Protein AF-A0A961NEX1-F1 (afdb_monomer_lite)

pLDDT: mean 78.85, std 16.67, range [27.88, 95.69]

Sequence (152 aa):
MTAAGPGIGPDVSHGQNVRIEAGVTIGRGTVLSDTEASPIVLHSGARIGAGAVIAAGVEIGRGAQVRDGAVVLNSIPPNAIAEGNPAQVVGYTTALPRDVPVVAGGGPEADSNRTRVEIVPLEVGQAAIYRMPQVLEASRGNLTVGEIERDL

Secondary structure (DSSP, 8-state):
-----S-B-TT-B--TTEEE-TT-EE-TT-EE--BTTB-EEE-TT-EEPTT-EE-TT-EE-TT-EEPTT-EE-SPBPTTEEEETTTTEEEEETTS--TTS-------TTS-SEE-S-EEEE-SSTT-EEEE--EEEETTTEEEE--------

Structure (mmCIF, N/CA/C/O backbone):
data_AF-A0A961NEX1-F1
#
_entry.id   AF-A0A961NEX1-F1
#
loop_
_atom_site.group_PDB
_atom_site.id
_atom_site.type_symbol
_atom_site.label_atom_id
_atom_site.label_alt_id
_atom_site.label_comp_id
_atom_site.label_asym_id
_atom_site.label_entity_id
_atom_site.label_seq_id
_atom_site.pdbx_PDB_ins_code
_atom_site.Cartn_x
_atom_site.Cartn_y
_atom_site.Cartn_z
_atom_site.occupancy
_atom_site.B_iso_or_equiv
_atom_site.auth_seq_id
_atom_site.auth_comp_id
_atom_site.auth_asym_id
_atom_site.auth_atom_id
_atom_site.pdbx_PDB_model_num
ATOM 1 N N . MET A 1 1 ? -16.507 7.568 -21.564 1.00 35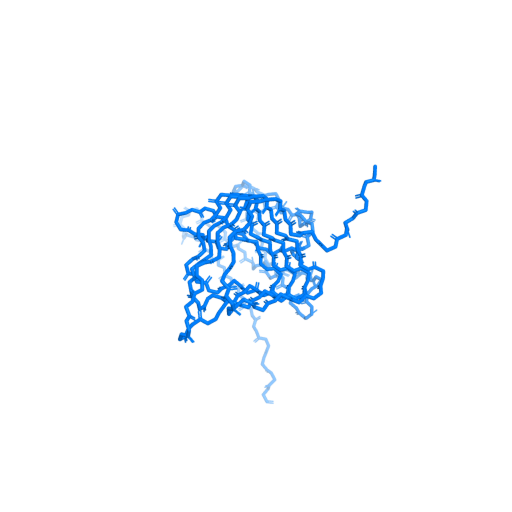.53 1 MET A N 1
ATOM 2 C CA . MET A 1 1 ? -16.356 6.251 -20.908 1.00 35.53 1 MET A CA 1
ATOM 3 C C . MET A 1 1 ? -15.363 5.451 -21.738 1.00 35.53 1 MET A C 1
ATOM 5 O O . MET A 1 1 ? -15.760 4.921 -22.763 1.00 35.53 1 MET A O 1
ATOM 9 N N . THR A 1 2 ? -14.074 5.459 -21.386 1.00 27.88 2 THR A N 1
ATOM 10 C CA . THR A 1 2 ? -13.031 4.767 -22.167 1.00 27.88 2 THR A CA 1
ATOM 11 C C . THR A 1 2 ? -12.565 3.543 -21.400 1.00 27.88 2 THR A C 1
ATOM 13 O O . THR A 1 2 ? -12.159 3.643 -20.245 1.00 27.88 2 THR A O 1
ATOM 16 N N . ALA A 1 3 ? -12.699 2.396 -22.056 1.00 30.00 3 ALA A N 1
ATOM 17 C CA . ALA A 1 3 ? -12.372 1.077 -21.555 1.00 30.00 3 ALA A CA 1
ATOM 18 C C . ALA A 1 3 ? -10.888 0.969 -21.169 1.00 30.00 3 ALA A C 1
ATOM 20 O O . ALA A 1 3 ? -10.004 1.338 -21.942 1.00 30.00 3 ALA A O 1
ATOM 21 N N . ALA A 1 4 ? -10.636 0.440 -19.973 1.00 34.50 4 ALA A N 1
ATOM 22 C CA . ALA A 1 4 ? -9.313 0.063 -19.501 1.00 34.50 4 ALA A CA 1
ATOM 23 C C . ALA A 1 4 ? -8.851 -1.200 -20.249 1.00 34.50 4 ALA A C 1
ATOM 25 O O . ALA A 1 4 ? -9.159 -2.321 -19.846 1.00 34.50 4 ALA A O 1
ATOM 26 N N . GLY A 1 5 ? -8.149 -1.018 -21.369 1.00 39.41 5 GLY A N 1
ATOM 27 C CA . GLY A 1 5 ? -7.253 -2.055 -21.887 1.00 39.41 5 GLY A CA 1
ATOM 28 C C . GLY A 1 5 ? -6.079 -2.277 -20.918 1.00 39.41 5 GLY A C 1
ATOM 29 O O . GLY A 1 5 ? -5.851 -1.422 -20.056 1.00 39.41 5 GLY A O 1
ATOM 30 N N . PRO A 1 6 ? -5.331 -3.393 -21.021 1.00 51.69 6 PRO A N 1
ATOM 31 C CA . PRO A 1 6 ? -4.099 -3.591 -20.256 1.00 51.69 6 PRO A CA 1
ATOM 32 C C . PRO A 1 6 ? -3.125 -2.461 -20.614 1.00 51.69 6 PRO A C 1
ATOM 34 O O . PRO A 1 6 ? -2.573 -2.412 -21.710 1.00 51.69 6 PRO A O 1
ATOM 37 N N . GLY A 1 7 ? -3.046 -1.469 -19.731 1.00 59.81 7 GLY A N 1
ATOM 38 C CA . GLY A 1 7 ? -2.548 -0.141 -20.059 1.00 59.81 7 GLY A CA 1
ATOM 39 C C . GLY A 1 7 ? -1.179 0.065 -19.456 1.00 59.81 7 GLY A C 1
ATOM 40 O O . GLY A 1 7 ? -1.078 0.549 -18.332 1.00 59.81 7 GLY A O 1
ATOM 41 N N . ILE A 1 8 ? -0.141 -0.302 -20.200 1.00 73.06 8 ILE A N 1
ATOM 42 C CA . ILE A 1 8 ? 1.183 0.271 -19.977 1.00 73.06 8 ILE A CA 1
ATOM 43 C C . ILE A 1 8 ? 1.139 1.665 -20.607 1.00 73.06 8 ILE A C 1
ATOM 45 O O . ILE A 1 8 ? 0.915 1.799 -21.811 1.00 73.06 8 ILE A O 1
ATOM 49 N N . GLY A 1 9 ? 1.251 2.707 -19.785 1.00 68.62 9 GLY A N 1
ATOM 50 C CA . GLY A 1 9 ? 1.308 4.085 -20.257 1.00 68.62 9 GLY A CA 1
ATOM 51 C C . GLY A 1 9 ? 2.512 4.325 -21.179 1.00 68.62 9 GLY A C 1
ATOM 52 O O . GLY A 1 9 ? 3.477 3.562 -21.154 1.00 68.62 9 GLY A O 1
ATOM 53 N N . PRO A 1 10 ? 2.490 5.386 -22.003 1.00 64.19 10 PRO A N 1
ATOM 54 C CA . PRO A 1 10 ? 3.686 5.792 -22.736 1.00 64.19 10 PRO A CA 1
ATOM 55 C C . PRO A 1 10 ? 4.823 6.136 -21.756 1.00 64.19 10 PRO A C 1
ATOM 57 O O . PRO A 1 10 ? 4.566 6.510 -20.608 1.00 64.19 10 PRO A O 1
ATOM 60 N N . ASP A 1 11 ? 6.071 6.007 -22.205 1.00 72.38 11 ASP A N 1
ATOM 61 C CA . ASP A 1 11 ? 7.277 6.356 -21.435 1.00 72.38 11 ASP A CA 1
ATOM 62 C C . ASP A 1 11 ? 7.469 5.559 -20.129 1.00 72.38 11 ASP A C 1
ATOM 64 O O . ASP A 1 11 ? 8.041 6.059 -19.162 1.00 72.38 11 ASP A O 1
ATOM 68 N N . VAL A 1 12 ? 6.971 4.321 -20.077 1.00 73.31 12 VAL A N 1
ATOM 69 C CA . VAL A 1 12 ? 7.234 3.402 -18.961 1.00 73.31 12 VAL A CA 1
ATOM 70 C C . VAL A 1 12 ? 8.568 2.697 -19.185 1.00 73.31 12 VAL A C 1
ATOM 72 O O . VAL A 1 12 ? 8.750 1.999 -20.182 1.00 73.31 12 VAL A O 1
ATOM 75 N N . SER A 1 13 ? 9.480 2.842 -18.227 1.00 74.94 13 SER A N 1
ATOM 76 C CA . SER A 1 13 ? 10.763 2.137 -18.220 1.00 74.94 13 SER A CA 1
ATOM 77 C C . SER A 1 13 ? 10.635 0.858 -17.401 1.00 74.94 13 SER A C 1
ATOM 79 O O . SER A 1 13 ? 10.411 0.926 -16.193 1.00 74.94 13 SER A O 1
ATOM 81 N N . HIS A 1 14 ? 10.783 -0.295 -18.050 1.00 76.88 14 HIS A N 1
ATOM 82 C CA . HIS A 1 14 ? 10.848 -1.605 -17.404 1.00 76.88 14 HIS A CA 1
ATOM 83 C C . HIS A 1 14 ? 12.026 -2.403 -17.977 1.00 76.88 14 HIS A C 1
ATOM 85 O O . HIS A 1 14 ? 12.247 -2.389 -19.190 1.00 76.88 14 HIS A O 1
ATOM 91 N N . GLY A 1 15 ? 12.794 -3.098 -17.142 1.00 66.56 15 GLY A N 1
ATOM 92 C CA . GLY A 1 15 ? 13.790 -4.060 -17.610 1.00 66.56 15 GLY A CA 1
ATOM 93 C C . GLY A 1 15 ? 13.182 -5.430 -17.900 1.00 66.56 15 GLY A C 1
ATOM 94 O O . GLY A 1 15 ? 11.964 -5.581 -18.062 1.00 66.56 15 GLY A O 1
ATOM 95 N N . GLN A 1 16 ? 14.051 -6.429 -18.057 1.00 72.25 16 GLN A N 1
ATOM 96 C CA . GLN A 1 16 ? 13.665 -7.772 -18.505 1.00 72.25 16 GLN A CA 1
ATOM 97 C C . GLN A 1 16 ? 13.091 -8.646 -17.382 1.00 72.25 16 GLN A C 1
ATOM 99 O O . GLN A 1 16 ? 12.456 -9.659 -17.673 1.00 72.25 16 GLN A O 1
ATOM 104 N N . ASN A 1 17 ? 13.232 -8.231 -16.119 1.00 78.94 17 ASN A N 1
ATOM 105 C CA . ASN A 1 17 ? 12.848 -9.009 -14.941 1.00 78.94 17 ASN A CA 1
ATOM 106 C C . ASN A 1 17 ? 11.647 -8.408 -14.203 1.00 78.94 17 ASN A C 1
ATOM 108 O O . ASN A 1 17 ? 11.557 -8.443 -12.972 1.00 78.94 17 ASN A O 1
ATOM 112 N N . VAL A 1 18 ? 10.691 -7.878 -14.967 1.00 80.50 18 VAL A N 1
ATOM 113 C CA . VAL A 1 18 ? 9.409 -7.389 -14.454 1.00 80.50 18 VAL A CA 1
ATOM 114 C C . VAL A 1 18 ? 8.300 -8.366 -14.827 1.00 80.50 18 VAL A C 1
ATOM 116 O O . VAL A 1 18 ? 8.029 -8.610 -16.003 1.00 80.50 18 VAL A O 1
ATOM 119 N N . ARG A 1 19 ? 7.608 -8.907 -13.820 1.00 82.50 19 ARG A N 1
ATOM 120 C CA . ARG A 1 19 ? 6.416 -9.739 -14.022 1.00 82.50 19 ARG A CA 1
ATOM 121 C C . ARG A 1 19 ? 5.161 -8.892 -13.866 1.00 82.50 19 ARG A C 1
ATOM 123 O O . ARG A 1 19 ? 4.915 -8.352 -12.794 1.00 82.50 19 ARG A O 1
ATOM 130 N N . ILE A 1 20 ? 4.353 -8.828 -14.921 1.00 86.44 20 ILE A N 1
ATOM 131 C CA . ILE A 1 20 ? 3.094 -8.076 -14.948 1.00 86.44 20 ILE A CA 1
ATOM 132 C C . ILE A 1 20 ? 1.941 -9.062 -15.131 1.00 86.44 20 ILE A C 1
ATOM 134 O O . ILE A 1 20 ? 1.836 -9.717 -16.167 1.00 86.44 20 ILE A O 1
ATOM 138 N N . GLU A 1 21 ? 1.085 -9.193 -14.122 1.00 86.00 21 GLU A N 1
ATOM 139 C CA . GLU A 1 21 ? -0.114 -10.028 -14.205 1.00 86.00 21 GLU A CA 1
ATOM 140 C C . GLU A 1 21 ? -1.289 -9.323 -14.918 1.00 86.00 21 GLU A C 1
ATOM 142 O O . GLU A 1 21 ? -1.249 -8.140 -15.265 1.00 86.00 21 GLU A O 1
ATOM 147 N N . ALA A 1 22 ? -2.378 -10.063 -15.148 1.00 80.88 22 ALA A N 1
ATOM 148 C CA . ALA A 1 22 ? -3.546 -9.557 -15.859 1.00 80.88 22 ALA A CA 1
ATOM 149 C C . ALA A 1 22 ? -4.242 -8.403 -15.110 1.00 80.88 22 ALA A C 1
ATOM 151 O O . ALA A 1 22 ? -4.467 -8.443 -13.899 1.00 80.88 22 ALA A O 1
ATOM 152 N N . GLY A 1 23 ? -4.641 -7.373 -15.860 1.00 80.25 23 GLY A N 1
ATOM 153 C CA . GLY A 1 23 ? -5.389 -6.233 -15.322 1.00 80.25 23 GLY A CA 1
ATOM 154 C C . GLY A 1 23 ? -4.545 -5.223 -14.543 1.00 80.25 23 GLY A C 1
ATOM 155 O O . GLY A 1 23 ? -5.118 -4.357 -13.886 1.00 80.25 23 GLY A O 1
ATOM 156 N N . VAL A 1 24 ? -3.213 -5.314 -14.608 1.00 85.88 24 VAL A N 1
ATOM 157 C CA . VAL A 1 24 ? -2.324 -4.267 -14.094 1.00 85.88 24 VAL A CA 1
ATOM 158 C C . VAL A 1 24 ? -2.415 -3.023 -14.984 1.00 85.88 24 VAL A C 1
ATOM 160 O O . VAL A 1 24 ? -2.432 -3.119 -16.213 1.00 85.88 24 VAL A O 1
ATOM 163 N N . THR A 1 25 ? -2.484 -1.843 -14.370 1.00 87.00 25 THR A N 1
ATOM 164 C CA . THR A 1 25 ? -2.411 -0.548 -15.066 1.00 87.00 25 THR A CA 1
ATOM 165 C C . THR A 1 25 ? -1.171 0.197 -14.611 1.00 87.00 25 THR A C 1
ATOM 167 O O . THR A 1 25 ? -0.958 0.336 -13.409 1.00 87.00 25 THR A O 1
ATOM 170 N N . ILE A 1 26 ? -0.380 0.697 -15.558 1.00 89.31 26 ILE A N 1
ATOM 171 C CA . ILE A 1 26 ? 0.832 1.466 -15.285 1.00 89.31 26 ILE A CA 1
ATOM 172 C C . ILE A 1 26 ? 0.672 2.862 -15.876 1.00 89.31 26 ILE A C 1
ATOM 174 O O . ILE A 1 26 ? 0.429 3.022 -17.072 1.00 89.31 26 ILE A O 1
ATOM 178 N N . GLY A 1 27 ? 0.783 3.876 -15.025 1.00 86.75 27 GLY A N 1
ATOM 179 C CA . GLY A 1 27 ? 0.740 5.271 -15.424 1.00 86.75 27 GLY A CA 1
ATOM 180 C C . GLY A 1 27 ? 1.907 5.659 -16.333 1.00 86.75 27 GLY A C 1
ATOM 181 O O . GLY A 1 27 ? 2.911 4.967 -16.460 1.00 86.75 27 GLY A O 1
ATOM 182 N N . ARG A 1 28 ? 1.768 6.803 -17.002 1.00 87.19 28 ARG A N 1
ATOM 183 C CA . ARG A 1 28 ? 2.836 7.364 -17.840 1.00 87.19 28 ARG A CA 1
ATOM 184 C C . ARG A 1 28 ? 4.068 7.691 -17.001 1.00 87.19 28 ARG A C 1
ATOM 186 O O . ARG A 1 28 ? 3.919 8.193 -15.888 1.00 87.19 28 ARG A O 1
ATOM 193 N N . GLY A 1 29 ? 5.261 7.499 -17.563 1.00 84.19 29 GLY A N 1
ATOM 194 C CA . GLY A 1 29 ? 6.508 7.933 -16.925 1.00 84.19 29 GLY A CA 1
ATOM 195 C C . GLY A 1 29 ? 6.866 7.149 -15.662 1.00 84.19 29 GLY A C 1
ATOM 196 O O . GLY A 1 29 ? 7.661 7.626 -14.857 1.00 84.19 29 GLY A O 1
ATOM 197 N N . THR A 1 30 ? 6.245 5.986 -15.445 1.00 88.38 30 THR A N 1
ATOM 198 C CA . THR A 1 30 ? 6.604 5.095 -14.342 1.00 88.38 30 THR A CA 1
ATOM 199 C C . THR A 1 30 ? 7.969 4.466 -14.609 1.00 88.38 30 THR A C 1
ATOM 201 O O . THR A 1 30 ? 8.242 3.993 -15.714 1.00 88.38 30 THR A O 1
ATOM 204 N N . VAL A 1 31 ? 8.808 4.415 -13.578 1.00 88.31 31 VAL A N 1
ATOM 205 C CA . VAL A 1 31 ? 10.123 3.769 -13.629 1.00 88.31 31 VAL A CA 1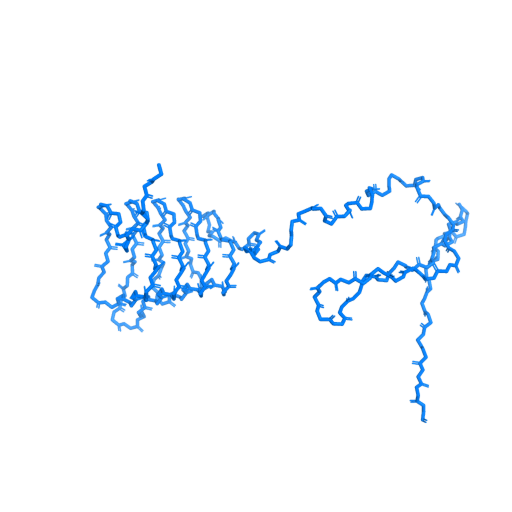
ATOM 206 C C . VAL A 1 31 ? 10.101 2.519 -12.761 1.00 88.31 31 VAL A C 1
ATOM 208 O O . VAL A 1 31 ? 9.844 2.596 -11.560 1.00 88.31 31 VAL A O 1
ATOM 211 N N . LEU A 1 32 ? 10.379 1.369 -13.368 1.00 88.44 32 LEU A N 1
ATOM 212 C CA . LEU A 1 32 ? 10.563 0.091 -12.691 1.00 88.44 32 LEU A CA 1
ATOM 213 C C . LEU A 1 32 ? 12.055 -0.240 -12.724 1.00 88.44 32 LEU A C 1
ATOM 215 O O . LEU A 1 32 ? 12.590 -0.608 -13.767 1.00 88.44 32 LEU A O 1
ATOM 219 N N . SER A 1 33 ? 12.727 -0.061 -11.592 1.00 84.06 33 SER A N 1
ATOM 220 C CA . SER A 1 33 ? 14.166 -0.295 -11.468 1.00 84.06 33 SER A CA 1
ATOM 221 C C . SER A 1 33 ? 14.425 -1.759 -11.114 1.00 84.06 33 SER A C 1
ATOM 223 O O . SER A 1 33 ? 14.746 -2.054 -9.968 1.00 84.06 33 SER A O 1
ATOM 225 N N . ASP A 1 34 ? 14.234 -2.693 -12.046 1.00 79.88 34 ASP A N 1
ATOM 226 C CA . ASP A 1 34 ? 14.533 -4.113 -11.824 1.00 79.88 34 ASP A CA 1
ATOM 227 C C . ASP A 1 34 ? 16.039 -4.415 -11.898 1.00 79.88 34 ASP A C 1
ATOM 229 O O . ASP A 1 34 ? 16.826 -3.706 -12.525 1.00 79.88 34 ASP A O 1
ATOM 233 N N . THR A 1 35 ? 16.452 -5.493 -11.230 1.00 75.62 35 THR A N 1
ATOM 234 C CA . THR A 1 35 ? 17.811 -6.049 -11.327 1.00 75.62 35 THR A CA 1
ATOM 235 C C . THR A 1 35 ? 17.729 -7.572 -11.438 1.00 75.62 35 THR A C 1
ATOM 237 O O . THR A 1 35 ? 16.770 -8.167 -10.952 1.00 75.62 35 THR A O 1
ATOM 240 N N . GLU A 1 36 ? 18.737 -8.217 -12.036 1.00 70.38 36 GLU A N 1
ATOM 241 C CA . GLU A 1 36 ? 18.810 -9.688 -12.194 1.00 70.38 36 GLU A CA 1
ATOM 242 C C . GLU A 1 36 ? 18.626 -10.461 -10.876 1.00 70.38 36 GLU A C 1
ATOM 244 O O . GLU A 1 36 ? 18.062 -11.551 -10.860 1.00 70.38 36 GLU A O 1
ATOM 249 N N . ALA A 1 37 ? 19.077 -9.891 -9.755 1.00 75.06 37 ALA A N 1
ATOM 250 C CA . ALA A 1 37 ? 18.971 -10.516 -8.437 1.00 75.06 37 ALA A CA 1
ATOM 251 C C . ALA A 1 37 ? 17.621 -10.266 -7.738 1.00 75.06 37 ALA A C 1
ATOM 253 O O . ALA A 1 37 ? 17.268 -11.004 -6.819 1.00 75.06 37 ALA A O 1
ATOM 254 N N . SER A 1 38 ? 16.877 -9.239 -8.160 1.00 83.06 38 SER A N 1
ATOM 255 C CA . SER A 1 38 ? 15.701 -8.731 -7.450 1.00 83.06 38 SER A CA 1
ATOM 256 C C . SER A 1 38 ? 14.614 -8.304 -8.449 1.00 83.06 38 SER A C 1
ATOM 258 O O . SER A 1 38 ? 14.509 -7.111 -8.770 1.00 83.06 38 SER A O 1
ATOM 260 N N . PRO A 1 39 ? 13.812 -9.261 -8.959 1.00 85.88 39 PRO A N 1
ATOM 261 C CA . PRO A 1 39 ? 12.737 -8.977 -9.904 1.00 85.88 39 PRO A CA 1
ATOM 262 C C . PRO A 1 39 ? 11.615 -8.162 -9.252 1.00 85.88 39 PRO A C 1
ATOM 264 O O . PRO A 1 39 ? 11.387 -8.248 -8.045 1.00 85.88 39 PRO A O 1
ATOM 267 N N . ILE A 1 40 ? 10.886 -7.395 -10.061 1.00 90.88 40 ILE A N 1
ATOM 268 C CA . ILE A 1 40 ? 9.685 -6.669 -9.625 1.00 90.88 40 ILE A CA 1
ATOM 269 C C . ILE A 1 40 ? 8.458 -7.480 -10.036 1.00 90.88 40 ILE A C 1
ATOM 271 O O . ILE A 1 40 ? 8.333 -7.891 -11.195 1.00 90.88 40 ILE A O 1
ATOM 275 N N . VAL A 1 41 ? 7.532 -7.695 -9.102 1.00 90.88 41 VAL A N 1
ATOM 276 C CA . VAL A 1 41 ? 6.305 -8.464 -9.352 1.00 90.88 41 VAL A CA 1
ATOM 277 C C . VAL A 1 41 ? 5.089 -7.572 -9.155 1.00 90.88 41 VAL A C 1
ATOM 279 O O . VAL A 1 41 ? 4.852 -7.056 -8.066 1.00 90.88 41 VAL A O 1
ATOM 282 N N . LEU A 1 42 ? 4.300 -7.399 -10.213 1.00 92.25 42 LEU A N 1
ATOM 283 C CA . LEU A 1 42 ? 3.033 -6.676 -10.192 1.00 92.25 42 LEU A CA 1
ATOM 284 C C . LEU A 1 42 ? 1.883 -7.679 -10.290 1.00 92.25 42 LEU A C 1
ATOM 286 O O . LEU A 1 42 ? 1.657 -8.279 -11.346 1.00 92.25 42 LEU A O 1
ATOM 290 N N . HIS A 1 43 ? 1.149 -7.855 -9.194 1.00 92.12 43 HIS A N 1
ATOM 291 C CA . HIS A 1 43 ? 0.027 -8.783 -9.140 1.00 92.12 43 HIS A CA 1
ATOM 292 C C . HIS A 1 43 ? -1.247 -8.222 -9.777 1.00 92.12 43 HIS A C 1
ATOM 294 O O . HIS A 1 43 ? -1.429 -7.018 -9.958 1.00 92.12 43 HIS A O 1
ATOM 300 N N . SER A 1 44 ? -2.169 -9.128 -10.092 1.00 90.00 44 SER A N 1
ATOM 301 C CA . SER A 1 44 ? -3.369 -8.857 -10.876 1.00 90.00 44 SER A CA 1
ATOM 302 C C . SER A 1 44 ? -4.183 -7.689 -10.315 1.00 90.00 44 SER A C 1
ATOM 304 O O . SER A 1 44 ? -4.440 -7.597 -9.111 1.00 90.00 44 SER A O 1
ATOM 306 N N . GLY A 1 45 ? -4.633 -6.795 -11.192 1.00 87.12 45 GLY A N 1
ATOM 307 C CA . GLY A 1 45 ? -5.442 -5.637 -10.801 1.00 87.12 45 GLY A CA 1
ATOM 308 C C . GLY A 1 45 ? -4.692 -4.530 -10.049 1.00 87.12 45 GLY A C 1
ATOM 309 O O . GLY A 1 45 ? -5.344 -3.580 -9.613 1.00 87.12 45 GLY A O 1
ATOM 310 N N . ALA A 1 46 ? -3.368 -4.628 -9.874 1.00 91.88 46 ALA A N 1
ATOM 311 C CA . ALA A 1 46 ? -2.573 -3.540 -9.314 1.00 91.88 46 ALA A CA 1
ATOM 312 C C . ALA A 1 46 ? -2.612 -2.297 -10.220 1.00 91.88 46 ALA A C 1
ATOM 314 O O . ALA A 1 46 ? -2.601 -2.391 -11.449 1.00 91.88 46 ALA A O 1
ATOM 315 N N . ARG A 1 47 ? -2.652 -1.112 -9.614 1.00 91.94 47 ARG A N 1
ATOM 316 C CA . ARG A 1 47 ? -2.670 0.171 -10.324 1.00 91.94 47 ARG A CA 1
ATOM 317 C C . ARG A 1 47 ? -1.482 1.001 -9.884 1.00 91.94 47 ARG A C 1
ATOM 319 O O . ARG A 1 47 ? -1.374 1.340 -8.709 1.00 91.94 47 ARG A O 1
ATOM 326 N N . ILE A 1 48 ? -0.616 1.334 -10.827 1.00 93.44 48 ILE A N 1
ATOM 327 C CA . ILE A 1 48 ? 0.552 2.175 -10.607 1.00 93.44 48 ILE A CA 1
ATOM 328 C C . ILE A 1 48 ? 0.265 3.562 -11.169 1.00 93.44 48 ILE A C 1
ATOM 330 O O . ILE A 1 48 ? -0.060 3.701 -12.348 1.00 93.44 48 ILE A O 1
ATOM 334 N N . GLY A 1 49 ? 0.364 4.575 -10.317 1.00 90.94 49 GLY A N 1
ATOM 335 C CA . GLY A 1 49 ? 0.168 5.969 -10.683 1.00 90.94 49 GLY A CA 1
ATOM 336 C C . GLY A 1 49 ? 1.221 6.488 -11.661 1.00 90.94 49 GLY A C 1
ATOM 337 O O . GLY A 1 49 ? 2.313 5.929 -11.806 1.00 90.94 49 GLY A O 1
ATOM 338 N N . ALA A 1 50 ? 0.889 7.579 -12.342 1.00 91.12 50 ALA A N 1
ATOM 339 C CA . ALA A 1 50 ? 1.801 8.245 -13.263 1.00 91.12 50 ALA A CA 1
ATOM 340 C C . ALA A 1 50 ? 3.024 8.795 -12.516 1.00 91.12 50 ALA A C 1
ATOM 342 O O . ALA A 1 50 ? 2.905 9.338 -11.420 1.00 91.12 50 ALA A O 1
ATOM 343 N N . GLY A 1 51 ? 4.212 8.647 -13.100 1.00 89.31 51 GLY A N 1
ATOM 344 C CA . GLY A 1 51 ? 5.467 9.116 -12.506 1.00 89.31 51 GLY A CA 1
ATOM 345 C C . GLY A 1 51 ? 5.891 8.384 -11.229 1.00 89.31 51 GLY A C 1
ATOM 346 O O . GLY A 1 51 ? 6.779 8.866 -10.530 1.00 89.31 51 GLY A O 1
ATOM 347 N N . ALA A 1 52 ? 5.261 7.256 -10.888 1.00 93.56 52 ALA A N 1
ATOM 348 C CA . ALA A 1 52 ? 5.702 6.441 -9.762 1.00 93.56 52 ALA A CA 1
ATOM 349 C C . ALA A 1 52 ? 7.054 5.768 -10.059 1.00 93.56 52 ALA A C 1
ATOM 351 O O . ALA A 1 52 ? 7.340 5.385 -11.195 1.00 93.56 52 ALA A O 1
ATOM 352 N N . VAL A 1 53 ? 7.872 5.586 -9.027 1.00 93.38 53 VAL A N 1
ATOM 353 C CA . VAL A 1 53 ? 9.165 4.898 -9.108 1.00 93.38 53 VAL A CA 1
ATOM 354 C C . VAL A 1 53 ? 9.121 3.679 -8.200 1.00 93.38 53 VAL A C 1
ATOM 356 O O . VAL A 1 53 ? 8.853 3.813 -7.009 1.00 93.38 53 VAL A O 1
ATOM 359 N N . ILE A 1 54 ? 9.385 2.496 -8.749 1.00 92.94 54 ILE A N 1
ATOM 360 C CA . ILE A 1 54 ? 9.383 1.227 -8.016 1.00 92.94 54 ILE A CA 1
ATOM 361 C C . ILE A 1 54 ? 10.817 0.700 -7.925 1.00 92.94 54 ILE A C 1
ATOM 363 O O . ILE A 1 54 ? 11.489 0.532 -8.945 1.00 92.94 54 ILE A O 1
ATOM 367 N N . ALA A 1 55 ? 11.289 0.459 -6.701 1.00 92.50 55 ALA A N 1
ATOM 368 C CA . ALA A 1 55 ? 12.612 -0.099 -6.441 1.00 92.50 55 ALA A CA 1
ATOM 369 C C . ALA A 1 55 ? 12.705 -1.596 -6.802 1.00 92.50 55 ALA A C 1
ATOM 371 O O . ALA A 1 55 ? 11.698 -2.303 -6.862 1.00 92.50 55 ALA A O 1
ATOM 372 N N . ALA A 1 56 ? 13.932 -2.081 -7.012 1.00 90.50 56 ALA A N 1
ATOM 373 C CA . ALA A 1 56 ? 14.209 -3.489 -7.296 1.00 90.50 56 ALA A CA 1
ATOM 374 C C . ALA A 1 56 ? 13.730 -4.400 -6.155 1.00 90.50 56 ALA A C 1
ATOM 376 O O . ALA A 1 56 ? 13.884 -4.057 -4.983 1.00 90.50 56 ALA A O 1
ATOM 377 N N . GLY A 1 57 ? 13.208 -5.584 -6.485 1.00 89.62 57 GLY A N 1
ATOM 378 C CA . GLY A 1 57 ? 12.774 -6.574 -5.488 1.00 89.62 57 GLY A CA 1
ATOM 379 C C . GLY A 1 57 ? 11.466 -6.246 -4.771 1.00 89.62 57 GLY A C 1
ATOM 380 O O . GLY A 1 57 ? 11.137 -6.895 -3.782 1.00 89.62 57 GLY A O 1
ATOM 381 N N . VAL A 1 58 ? 10.734 -5.234 -5.239 1.00 93.69 58 VAL A N 1
ATOM 382 C CA . VAL A 1 58 ? 9.432 -4.858 -4.688 1.00 93.69 58 VAL A CA 1
ATOM 383 C C . VAL A 1 58 ? 8.328 -5.694 -5.327 1.00 93.69 58 VAL A C 1
ATOM 385 O O . VAL A 1 58 ? 8.237 -5.825 -6.551 1.00 93.69 58 VAL A O 1
ATOM 388 N N . GLU A 1 59 ? 7.432 -6.193 -4.483 1.00 93.88 59 GLU A N 1
ATOM 389 C CA . GLU A 1 59 ? 6.187 -6.829 -4.904 1.00 93.88 59 GLU A CA 1
ATOM 390 C C . GLU A 1 59 ? 5.009 -5.880 -4.672 1.00 93.88 59 GLU A C 1
ATOM 392 O O . GLU A 1 59 ? 4.834 -5.329 -3.582 1.00 93.88 59 GLU A O 1
ATOM 397 N N . ILE A 1 60 ? 4.181 -5.688 -5.697 1.00 93.88 60 ILE A N 1
ATOM 398 C CA . ILE A 1 60 ? 2.941 -4.921 -5.609 1.00 93.88 60 ILE A CA 1
ATOM 399 C C . ILE A 1 60 ? 1.776 -5.900 -5.573 1.00 93.88 60 ILE A C 1
ATOM 401 O O . ILE A 1 60 ? 1.462 -6.556 -6.568 1.00 93.88 60 ILE A O 1
ATOM 405 N N . GLY A 1 61 ? 1.138 -5.989 -4.409 1.00 92.50 61 GLY A N 1
ATOM 406 C CA . GLY A 1 61 ? 0.050 -6.912 -4.125 1.00 92.50 61 GLY A CA 1
ATOM 407 C C . GLY A 1 61 ? -1.170 -6.749 -5.032 1.00 92.50 61 GLY A C 1
ATOM 408 O O . GLY A 1 61 ? -1.419 -5.706 -5.641 1.00 92.50 61 GLY A O 1
ATOM 409 N N . ARG A 1 62 ? -1.981 -7.809 -5.093 1.00 92.56 62 ARG A N 1
ATOM 410 C CA . ARG A 1 62 ? -3.204 -7.856 -5.904 1.00 92.56 62 ARG A CA 1
ATOM 411 C C . ARG A 1 62 ? -4.133 -6.697 -5.546 1.00 92.56 62 ARG A C 1
ATOM 413 O O . ARG A 1 62 ? -4.427 -6.497 -4.370 1.00 92.56 62 ARG A O 1
ATOM 420 N N . GLY A 1 63 ? -4.605 -5.952 -6.543 1.00 89.19 63 GLY A N 1
ATOM 421 C CA . GLY A 1 63 ? -5.513 -4.817 -6.329 1.00 89.19 63 GLY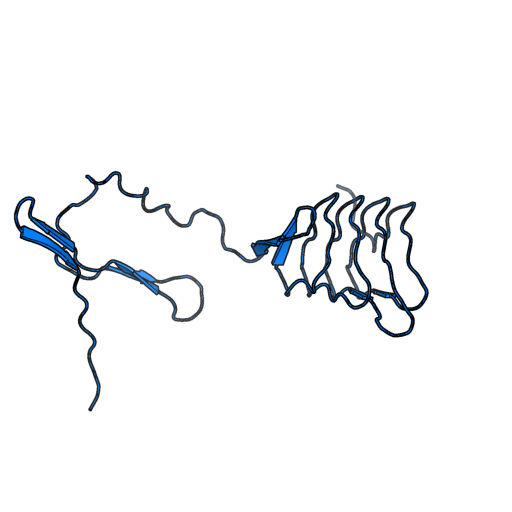 A CA 1
ATOM 422 C C . GLY A 1 63 ? -4.912 -3.634 -5.556 1.00 89.19 63 GLY A C 1
ATOM 423 O O . GLY A 1 63 ? -5.657 -2.730 -5.176 1.00 89.19 63 GLY A O 1
ATOM 424 N N . ALA A 1 64 ? -3.600 -3.626 -5.294 1.00 93.56 64 ALA A N 1
ATOM 425 C CA . ALA A 1 64 ? -2.937 -2.497 -4.655 1.00 93.56 64 ALA A CA 1
ATOM 426 C C . ALA A 1 64 ? -2.936 -1.266 -5.575 1.00 93.56 64 ALA A C 1
ATOM 428 O O . ALA A 1 64 ? -2.910 -1.382 -6.803 1.00 93.56 64 ALA A O 1
ATOM 429 N N . GLN A 1 65 ? -2.963 -0.078 -4.980 1.00 93.88 65 GLN A N 1
ATOM 430 C CA . GLN A 1 65 ? -2.962 1.198 -5.685 1.00 93.88 65 GLN A CA 1
ATOM 431 C C . GLN A 1 65 ? -1.781 2.046 -5.221 1.00 93.88 65 GLN A C 1
ATOM 433 O O . GLN A 1 65 ? -1.712 2.447 -4.064 1.00 93.88 65 GLN A O 1
ATOM 438 N N . VAL A 1 66 ? -0.867 2.351 -6.131 1.00 94.94 66 VAL A N 1
ATOM 439 C CA . VAL A 1 66 ? 0.235 3.290 -5.913 1.00 94.94 66 VAL A CA 1
ATOM 440 C C . VAL A 1 66 ? -0.181 4.633 -6.504 1.00 94.94 66 VAL A C 1
ATOM 442 O O . VAL A 1 66 ? -0.560 4.696 -7.672 1.00 94.94 66 VAL A O 1
ATOM 445 N N . ARG A 1 67 ? -0.158 5.704 -5.707 1.00 94.88 67 ARG A N 1
ATOM 446 C CA . ARG A 1 67 ? -0.498 7.059 -6.165 1.00 94.88 67 ARG A CA 1
ATOM 447 C C . ARG A 1 67 ? 0.544 7.607 -7.139 1.00 94.88 67 ARG A C 1
ATOM 449 O O . ARG A 1 67 ? 1.687 7.156 -7.188 1.00 94.88 67 ARG A O 1
ATOM 456 N N . ASP A 1 68 ? 0.127 8.618 -7.890 1.00 93.94 68 ASP A N 1
ATOM 457 C CA . ASP A 1 68 ? 0.995 9.350 -8.807 1.00 93.94 68 ASP A CA 1
ATOM 458 C C . ASP A 1 68 ? 2.202 9.945 -8.059 1.00 93.94 68 ASP A C 1
ATOM 460 O O . ASP A 1 68 ? 2.070 10.455 -6.945 1.00 93.94 68 ASP A O 1
ATOM 464 N N . GLY A 1 69 ? 3.387 9.856 -8.664 1.00 90.69 69 GLY A N 1
ATOM 465 C CA . GLY A 1 69 ? 4.639 10.380 -8.107 1.00 90.69 69 GLY A CA 1
ATOM 466 C C . GLY A 1 69 ? 5.169 9.658 -6.861 1.00 90.69 69 GLY A C 1
ATOM 467 O O . GLY A 1 69 ? 6.105 10.153 -6.233 1.00 90.69 69 GLY A O 1
ATOM 468 N N . ALA A 1 70 ? 4.591 8.517 -6.470 1.00 95.50 70 ALA A N 1
ATOM 469 C CA . ALA A 1 70 ? 5.054 7.774 -5.302 1.00 95.50 70 ALA A CA 1
ATOM 470 C C . ALA A 1 70 ? 6.374 7.031 -5.571 1.00 95.50 70 ALA A C 1
ATOM 472 O O . ALA A 1 70 ? 6.572 6.470 -6.649 1.00 95.50 70 ALA A O 1
ATOM 473 N N . VAL A 1 71 ? 7.257 6.977 -4.571 1.00 95.69 71 VAL A N 1
ATOM 474 C CA . VAL A 1 71 ? 8.535 6.247 -4.643 1.00 95.69 71 VAL A CA 1
ATOM 475 C C . VAL A 1 71 ? 8.480 5.038 -3.721 1.00 95.69 71 VAL A C 1
ATOM 477 O O . VAL A 1 71 ? 8.624 5.152 -2.504 1.00 95.69 71 VAL A O 1
ATOM 480 N N . VAL A 1 72 ? 8.242 3.868 -4.301 1.00 95.31 72 VAL A N 1
ATOM 481 C CA . VAL A 1 72 ? 8.034 2.616 -3.578 1.00 95.31 72 VAL A CA 1
ATOM 482 C C . VAL A 1 72 ? 9.368 1.924 -3.342 1.00 95.31 72 VAL A C 1
ATOM 484 O O . VAL A 1 72 ? 9.993 1.416 -4.270 1.00 95.31 72 VAL A O 1
ATOM 487 N N . LEU A 1 73 ? 9.779 1.896 -2.075 1.00 94.19 73 LEU A N 1
ATOM 488 C CA . LEU A 1 73 ? 11.011 1.241 -1.628 1.00 94.19 73 LEU A CA 1
ATOM 489 C C . LEU A 1 73 ? 10.774 -0.153 -1.029 1.00 94.19 73 LEU A C 1
ATOM 491 O O . LEU A 1 73 ? 11.712 -0.932 -0.932 1.00 94.19 73 LEU A O 1
ATOM 495 N N . ASN A 1 74 ? 9.540 -0.459 -0.618 1.00 93.38 74 ASN A N 1
ATOM 496 C CA . ASN A 1 74 ? 9.170 -1.708 0.048 1.00 93.38 74 ASN A CA 1
ATOM 497 C C . ASN A 1 74 ? 7.920 -2.311 -0.603 1.00 93.38 74 ASN A C 1
ATOM 499 O O . ASN A 1 74 ? 7.086 -1.570 -1.124 1.00 93.38 74 ASN A O 1
ATOM 503 N N . SER A 1 75 ? 7.773 -3.637 -0.531 1.00 94.75 75 SER A N 1
ATOM 504 C CA . SER A 1 75 ? 6.599 -4.351 -1.047 1.00 94.75 75 SER A CA 1
ATOM 505 C C . SER A 1 75 ? 5.291 -3.814 -0.467 1.00 94.75 75 SER A C 1
ATOM 507 O O . SER A 1 75 ? 5.180 -3.544 0.731 1.00 94.75 75 SER A O 1
ATOM 509 N N . ILE A 1 76 ? 4.289 -3.668 -1.333 1.00 95.06 76 ILE A N 1
ATOM 510 C CA . ILE A 1 76 ? 2.976 -3.123 -0.995 1.00 95.06 76 ILE A CA 1
ATOM 511 C C . ILE A 1 76 ? 1.979 -4.278 -0.861 1.00 95.06 76 ILE A C 1
ATOM 513 O O . ILE A 1 76 ? 1.807 -5.042 -1.814 1.00 95.06 76 ILE A O 1
ATOM 517 N N . PRO A 1 77 ? 1.297 -4.420 0.290 1.00 93.94 77 PRO A N 1
ATOM 518 C CA . PRO A 1 77 ? 0.385 -5.533 0.506 1.00 93.94 77 PRO A CA 1
ATOM 519 C C . PRO A 1 77 ? -0.838 -5.485 -0.430 1.00 93.94 77 PRO A C 1
ATOM 521 O O . PRO A 1 77 ? -1.188 -4.425 -0.959 1.00 93.94 77 PRO A O 1
ATOM 524 N N . PRO A 1 78 ? -1.526 -6.625 -0.638 1.00 93.94 78 PRO A N 1
ATOM 525 C CA . PRO A 1 78 ? -2.743 -6.675 -1.443 1.00 93.94 78 PRO A CA 1
ATOM 526 C C . PRO A 1 78 ? -3.791 -5.672 -0.961 1.00 93.94 78 PRO A C 1
ATOM 528 O O . PRO A 1 78 ? -3.966 -5.466 0.240 1.00 93.94 78 PRO A O 1
ATOM 531 N N . ASN A 1 79 ? -4.518 -5.073 -1.903 1.00 92.69 79 ASN A N 1
ATOM 532 C CA . ASN A 1 79 ? -5.550 -4.063 -1.665 1.00 92.69 79 ASN A CA 1
ATOM 533 C C . ASN A 1 79 ? -5.067 -2.784 -0.958 1.00 92.69 79 ASN A C 1
ATOM 535 O O . ASN A 1 79 ? -5.907 -1.959 -0.611 1.00 92.69 79 ASN A O 1
ATOM 539 N N . ALA A 1 80 ? -3.770 -2.583 -0.720 1.00 93.62 80 ALA A N 1
ATOM 540 C CA . ALA A 1 80 ? -3.273 -1.388 -0.045 1.00 93.62 80 ALA A CA 1
ATOM 541 C C . ALA A 1 80 ? -3.182 -0.183 -0.989 1.00 93.62 80 ALA A C 1
ATOM 543 O O . ALA A 1 80 ? -2.983 -0.328 -2.194 1.00 93.62 80 ALA A O 1
ATOM 544 N N . ILE A 1 81 ? -3.315 1.014 -0.426 1.00 93.94 81 ILE A N 1
ATOM 545 C CA . ILE A 1 81 ? -3.124 2.294 -1.107 1.00 93.94 81 ILE A CA 1
ATOM 546 C C . ILE A 1 81 ? -1.824 2.893 -0.576 1.00 93.94 81 ILE A C 1
ATOM 548 O O . ILE A 1 81 ? -1.716 3.133 0.627 1.00 93.94 81 ILE A O 1
ATOM 552 N N . ALA A 1 82 ? -0.851 3.123 -1.453 1.00 95.31 82 ALA A N 1
ATOM 553 C CA . ALA A 1 82 ? 0.460 3.661 -1.110 1.00 95.31 82 ALA A CA 1
ATOM 554 C C . ALA A 1 82 ? 0.698 5.025 -1.771 1.00 95.31 82 ALA A C 1
ATOM 556 O O . ALA A 1 82 ? 0.395 5.205 -2.954 1.00 95.31 82 ALA A O 1
ATOM 557 N N . GLU A 1 83 ? 1.257 5.982 -1.029 1.00 94.94 83 GLU A N 1
ATOM 558 C CA . GLU A 1 83 ? 1.543 7.332 -1.530 1.00 94.94 83 GLU A CA 1
ATOM 559 C C . GLU A 1 83 ? 2.784 7.965 -0.890 1.00 94.94 83 GLU A C 1
ATOM 561 O O . GLU A 1 83 ? 3.198 7.572 0.199 1.00 94.94 83 GLU A O 1
ATOM 566 N N . GLY A 1 84 ? 3.365 8.958 -1.570 1.00 91.25 84 GLY A N 1
ATOM 567 C CA . GLY A 1 84 ? 4.503 9.736 -1.075 1.00 91.25 84 GLY A CA 1
ATOM 568 C C . GLY A 1 84 ? 5.879 9.242 -1.532 1.00 91.25 84 GLY A C 1
ATOM 569 O O . GLY A 1 84 ? 6.017 8.252 -2.252 1.00 91.25 84 GLY A O 1
ATOM 570 N N . ASN A 1 85 ? 6.912 9.972 -1.113 1.00 94.12 85 ASN A N 1
ATOM 571 C CA . ASN A 1 85 ? 8.319 9.663 -1.353 1.00 94.12 85 ASN A CA 1
ATOM 572 C C . ASN A 1 85 ? 9.101 9.850 -0.034 1.00 94.12 85 ASN A C 1
ATOM 574 O O . ASN A 1 85 ? 9.353 10.998 0.341 1.00 94.12 85 ASN A O 1
ATOM 578 N N . PRO A 1 86 ? 9.461 8.769 0.684 1.00 92.12 86 PRO A N 1
ATOM 579 C CA . PRO A 1 86 ? 9.201 7.360 0.362 1.00 92.12 86 PRO A CA 1
ATOM 580 C C . PRO A 1 86 ? 7.723 6.976 0.539 1.00 92.12 86 PRO A C 1
ATOM 582 O O . PRO A 1 86 ? 7.029 7.536 1.387 1.00 92.12 86 PRO A O 1
ATOM 585 N N . ALA A 1 87 ? 7.243 6.017 -0.253 1.00 94.19 87 ALA A N 1
ATOM 586 C CA . ALA A 1 87 ? 5.844 5.605 -0.255 1.00 94.19 87 ALA A CA 1
ATOM 587 C C . ALA A 1 87 ? 5.448 4.923 1.062 1.00 94.19 87 ALA A C 1
ATOM 589 O O . ALA A 1 87 ? 6.134 4.015 1.536 1.00 94.19 87 ALA A O 1
ATOM 590 N N . GLN A 1 88 ? 4.313 5.340 1.619 1.00 94.25 88 GLN A N 1
ATOM 591 C CA . GLN A 1 88 ? 3.714 4.793 2.834 1.00 94.25 88 GLN A CA 1
ATOM 592 C C . GLN A 1 88 ? 2.298 4.298 2.549 1.00 94.25 88 GLN A C 1
ATOM 594 O O . GLN A 1 88 ? 1.580 4.881 1.735 1.00 94.25 88 GLN A O 1
ATOM 599 N N . VAL A 1 89 ? 1.886 3.227 3.231 1.00 94.06 89 VAL A N 1
ATOM 600 C CA . VAL A 1 89 ? 0.514 2.714 3.136 1.00 94.06 89 VAL A CA 1
ATOM 601 C C . VAL A 1 89 ? -0.420 3.639 3.915 1.00 94.06 89 VAL A C 1
ATOM 603 O O . VAL A 1 89 ? -0.302 3.767 5.130 1.00 94.06 89 VAL A O 1
ATOM 606 N N . VAL A 1 90 ? -1.369 4.260 3.217 1.00 91.50 90 VAL A N 1
ATOM 607 C CA . VAL A 1 90 ? -2.332 5.225 3.785 1.00 91.50 90 VAL A CA 1
ATOM 608 C C . VAL A 1 90 ? -3.741 4.661 3.943 1.00 91.50 90 VAL A C 1
ATOM 610 O O . VAL A 1 90 ? -4.614 5.293 4.536 1.00 91.50 90 VAL A O 1
ATOM 613 N N . GLY A 1 91 ? -3.988 3.463 3.420 1.00 89.06 91 GLY A N 1
ATOM 614 C CA . GLY A 1 91 ? -5.274 2.797 3.554 1.00 89.06 91 GLY A CA 1
ATOM 615 C C . GLY A 1 91 ? -5.378 1.553 2.691 1.00 89.06 91 GLY A C 1
ATOM 616 O O . GLY A 1 91 ? -4.390 1.088 2.129 1.00 89.06 91 GLY A O 1
ATOM 617 N N . TYR A 1 92 ? -6.598 1.034 2.572 1.00 89.75 92 TYR A N 1
ATOM 618 C CA . TYR A 1 92 ? -6.911 -0.128 1.748 1.00 89.75 92 TYR A CA 1
ATOM 619 C C . TYR A 1 92 ? -8.106 0.177 0.845 1.00 89.75 92 TYR A C 1
ATOM 621 O O . TYR A 1 92 ? -9.062 0.816 1.276 1.00 89.75 92 TYR A O 1
ATOM 629 N N . THR A 1 93 ? -8.086 -0.309 -0.397 1.00 81.50 93 THR A N 1
ATOM 630 C CA . THR A 1 93 ? -9.189 -0.152 -1.359 1.00 81.50 93 THR A CA 1
ATOM 631 C C . THR A 1 93 ? -10.463 -0.875 -0.926 1.00 81.50 93 THR A C 1
ATOM 633 O O . THR A 1 93 ? -11.533 -0.557 -1.434 1.00 81.50 93 THR A O 1
ATOM 636 N N . THR A 1 94 ? -10.341 -1.847 -0.019 1.00 72.19 94 THR A N 1
ATOM 637 C CA . THR A 1 94 ? -11.457 -2.616 0.553 1.00 72.19 94 THR A CA 1
ATOM 638 C C . THR A 1 94 ? -11.914 -2.051 1.896 1.00 72.19 94 THR A C 1
ATOM 640 O O . THR A 1 94 ? -12.815 -2.611 2.513 1.00 72.19 94 THR A O 1
ATOM 643 N N . ALA A 1 95 ? -11.305 -0.966 2.387 1.00 61.22 95 ALA A N 1
ATOM 644 C CA . ALA A 1 95 ? -11.866 -0.279 3.539 1.00 61.22 95 ALA A CA 1
ATOM 645 C C . ALA A 1 95 ? -13.285 0.166 3.160 1.00 61.22 95 ALA A C 1
ATOM 647 O O . ALA A 1 95 ? -13.471 0.858 2.156 1.00 61.22 95 ALA A O 1
ATOM 648 N N . LEU A 1 96 ? -14.270 -0.301 3.929 1.00 57.56 96 LEU A N 1
ATOM 649 C CA . LEU A 1 96 ? -15.672 0.065 3.758 1.00 57.56 96 LEU A CA 1
ATOM 650 C C . LEU A 1 96 ? -15.793 1.600 3.698 1.00 57.56 96 LEU A C 1
ATOM 652 O O . LEU A 1 96 ? -14.944 2.291 4.281 1.00 57.56 96 LEU A O 1
ATOM 656 N N . PRO A 1 97 ? -16.799 2.146 2.984 1.00 49.69 97 PRO A N 1
ATOM 657 C CA . PRO A 1 97 ? -17.047 3.581 2.935 1.00 49.69 97 PRO A CA 1
ATOM 658 C C . PRO A 1 97 ? -16.896 4.209 4.322 1.00 49.69 97 PRO A C 1
ATOM 660 O O . PRO A 1 97 ? -17.311 3.631 5.326 1.00 49.69 97 PRO A O 1
ATOM 663 N N . ARG A 1 98 ? -16.318 5.414 4.385 1.00 54.25 98 ARG A N 1
ATOM 664 C CA . ARG A 1 98 ? -16.154 6.185 5.634 1.00 54.25 98 ARG A CA 1
ATOM 665 C C . ARG A 1 98 ? -17.487 6.596 6.285 1.00 54.25 98 ARG A C 1
ATOM 667 O O . ARG A 1 98 ? -17.460 7.369 7.231 1.00 54.25 98 ARG A O 1
ATOM 674 N N . ASP A 1 99 ? -18.600 6.035 5.820 1.00 51.38 99 ASP A N 1
ATOM 675 C CA . ASP A 1 99 ? -19.887 5.970 6.507 1.00 51.38 99 ASP A CA 1
ATOM 676 C C . ASP A 1 99 ? -19.875 4.922 7.631 1.00 51.38 99 ASP A C 1
ATOM 678 O O . ASP A 1 99 ? -20.926 4.549 8.149 1.00 51.38 99 ASP A O 1
ATOM 682 N N . VAL A 1 100 ? -18.694 4.487 8.096 1.00 48.78 100 VAL A N 1
ATOM 683 C CA . VAL A 1 100 ? -18.547 4.302 9.542 1.00 48.78 100 VAL A CA 1
ATOM 684 C C . VAL A 1 100 ? -19.152 5.571 10.124 1.00 48.78 100 VAL A C 1
ATOM 686 O O . VAL A 1 100 ? -18.636 6.643 9.798 1.00 48.78 100 VAL A O 1
ATOM 689 N N . PRO A 1 101 ? -20.241 5.523 10.913 1.00 45.34 101 PRO A N 1
ATOM 690 C CA . PRO A 1 101 ? -20.573 6.682 11.700 1.00 45.34 101 PRO A CA 1
ATOM 691 C C . PRO A 1 101 ? -19.271 6.988 12.422 1.00 45.34 101 PRO A C 1
ATOM 693 O O . PRO A 1 101 ? -18.835 6.218 13.282 1.00 45.34 101 PRO A O 1
ATOM 696 N N . VAL A 1 102 ? -18.600 8.079 12.026 1.00 49.16 102 VAL A N 1
ATOM 697 C CA . VAL A 1 102 ? -17.807 8.847 12.961 1.00 49.16 102 VAL A CA 1
ATOM 698 C C . VAL A 1 102 ? -18.837 9.004 14.050 1.00 49.16 102 VAL A C 1
ATOM 700 O O . VAL A 1 102 ? -19.810 9.728 13.852 1.00 49.16 102 VAL A O 1
ATOM 703 N N . VAL A 1 103 ? -18.767 8.152 15.076 1.00 51.12 103 VAL A N 1
ATOM 704 C CA . VAL A 1 103 ? -19.618 8.275 16.244 1.00 51.12 103 VAL A CA 1
ATOM 705 C C . VAL A 1 103 ? -19.150 9.589 16.748 1.00 51.12 103 VAL A C 1
ATOM 707 O O . VAL A 1 103 ? -18.040 9.614 17.275 1.00 51.12 103 VAL A O 1
ATOM 710 N N . ALA A 1 104 ? -19.889 10.621 16.307 1.00 43.31 104 ALA A N 1
ATOM 711 C CA . ALA A 1 104 ? -19.369 11.931 15.955 1.00 43.31 104 ALA A CA 1
ATOM 712 C C . ALA A 1 104 ? -18.448 12.247 17.079 1.00 43.31 104 ALA A C 1
ATOM 714 O O . ALA A 1 104 ? -19.011 12.357 18.162 1.00 43.31 104 ALA A O 1
ATOM 715 N N . GLY A 1 105 ? -17.123 12.126 16.833 1.00 38.16 105 GLY A N 1
ATOM 716 C CA . GLY A 1 105 ? -16.133 11.863 17.875 1.00 38.16 105 GLY A CA 1
ATOM 717 C C . GLY A 1 105 ? -16.550 12.743 18.999 1.00 38.16 105 GLY A C 1
ATOM 718 O O . GLY A 1 105 ? -16.510 13.954 18.778 1.00 38.16 105 GLY A O 1
ATOM 719 N N . GLY A 1 106 ? -17.175 12.130 20.017 1.00 37.88 106 GLY A N 1
ATOM 720 C CA . GLY A 1 106 ? -18.024 12.889 20.911 1.00 37.88 106 GLY A CA 1
ATOM 721 C C . GLY A 1 106 ? -17.125 14.007 21.342 1.00 37.88 106 GLY A C 1
ATOM 722 O O . GLY A 1 106 ? -16.085 13.729 21.944 1.00 37.88 106 GLY A O 1
ATOM 723 N N . GLY A 1 107 ? -17.466 15.254 20.994 1.00 39.62 107 GLY A N 1
ATOM 724 C CA . GLY A 1 107 ? -16.950 16.340 21.804 1.00 39.62 107 GLY A CA 1
ATOM 725 C C . GLY A 1 107 ? -17.158 15.858 23.243 1.00 39.62 107 GLY A C 1
ATOM 726 O O . GLY A 1 107 ? -18.161 15.171 23.465 1.00 39.62 107 GLY A O 1
ATOM 727 N N . PRO A 1 108 ? -16.215 16.069 24.170 1.00 48.62 108 PRO A N 1
ATOM 728 C CA . PRO A 1 108 ? -16.166 15.410 25.488 1.00 48.62 108 PRO A CA 1
ATOM 729 C C . PRO A 1 108 ? -17.487 15.376 26.306 1.00 48.62 108 PRO A C 1
ATOM 731 O O . PRO A 1 108 ? -17.565 14.721 27.340 1.00 48.62 108 PRO A O 1
ATOM 734 N N . GLU A 1 109 ? -18.527 16.052 25.827 1.00 49.50 109 GLU A N 1
ATOM 735 C CA . GLU A 1 109 ? -19.918 16.116 26.261 1.00 49.50 109 GLU A CA 1
ATOM 736 C C . GLU A 1 109 ? -20.897 15.050 25.712 1.00 49.50 109 GLU A C 1
ATOM 738 O O . GLU A 1 109 ? -21.988 14.928 26.266 1.00 49.50 109 GLU A O 1
ATOM 743 N N . ALA A 1 110 ? -20.600 14.272 24.660 1.00 49.03 110 ALA A N 1
ATOM 744 C CA . ALA A 1 110 ? -21.573 13.309 24.112 1.00 49.03 110 ALA A CA 1
ATOM 745 C C . ALA A 1 110 ? -21.590 11.981 24.904 1.00 49.03 110 ALA A C 1
ATOM 747 O O . ALA A 1 110 ? -21.066 10.949 24.468 1.00 49.03 110 ALA A O 1
ATOM 748 N N . ASP A 1 111 ? -22.256 12.047 26.060 1.00 54.97 111 ASP A N 1
ATOM 749 C CA . ASP A 1 111 ? -22.615 10.960 26.984 1.00 54.97 111 ASP A CA 1
ATOM 750 C C . ASP A 1 111 ? -21.494 10.548 27.964 1.00 54.97 111 ASP A C 1
ATOM 752 O O . ASP A 1 111 ? -20.887 9.479 27.882 1.00 54.97 111 ASP A O 1
ATOM 756 N N . SER A 1 112 ? -21.217 11.468 28.896 1.00 56.94 112 SER A N 1
ATOM 757 C CA . SER A 1 112 ? -20.149 11.456 29.909 1.00 56.94 112 SER A CA 1
ATOM 758 C C . SER A 1 112 ? -20.274 10.391 31.015 1.00 56.94 112 SER A C 1
ATOM 760 O O . SER A 1 112 ? -19.397 10.322 31.875 1.00 56.94 112 SER A O 1
ATOM 762 N N . ASN A 1 113 ? -21.332 9.572 31.043 1.00 59.84 113 ASN A N 1
ATOM 763 C CA . ASN A 1 113 ? -21.483 8.516 32.052 1.00 59.84 113 ASN A CA 1
ATOM 764 C C . ASN A 1 113 ? -22.128 7.246 31.472 1.00 59.84 113 ASN A C 1
ATOM 766 O O . ASN A 1 113 ? -23.301 6.949 31.709 1.00 59.84 113 ASN A O 1
ATOM 770 N N . ARG A 1 114 ? -21.351 6.480 30.700 1.00 68.25 114 ARG A N 1
ATOM 771 C CA . ARG A 1 114 ? -21.784 5.186 30.153 1.00 68.25 114 ARG A CA 1
ATOM 772 C C . ARG A 1 114 ? -21.618 4.101 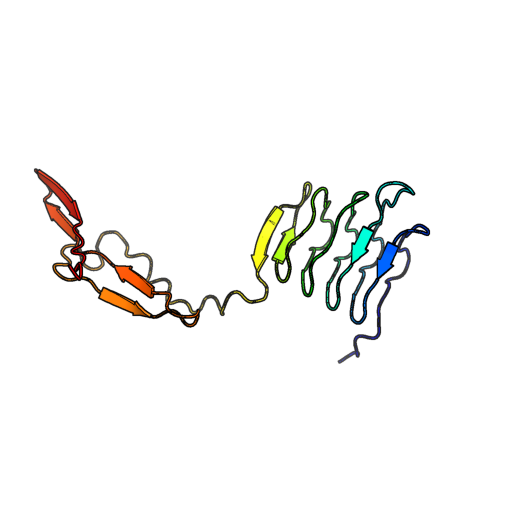31.212 1.00 68.25 114 ARG A C 1
ATOM 774 O O . ARG A 1 114 ? -20.509 3.858 31.670 1.00 68.25 114 ARG A O 1
ATOM 781 N N . THR A 1 115 ? -22.696 3.407 31.572 1.00 69.50 115 THR A N 1
ATOM 782 C CA . THR A 1 115 ? -22.675 2.335 32.594 1.00 69.50 115 THR A CA 1
ATOM 783 C C . THR A 1 115 ? -22.724 0.920 32.020 1.00 69.50 115 THR A C 1
ATOM 785 O O . THR A 1 115 ? -22.603 -0.044 32.771 1.00 69.50 115 THR A O 1
ATOM 788 N N . ARG A 1 116 ? -22.891 0.762 30.701 1.00 73.75 116 ARG A N 1
ATOM 789 C CA . ARG A 1 116 ? -22.960 -0.546 30.031 1.00 73.75 116 ARG A CA 1
ATOM 790 C C . ARG A 1 116 ? -22.086 -0.585 28.786 1.00 73.75 116 ARG A C 1
ATOM 792 O O . ARG A 1 116 ? -21.853 0.445 28.160 1.00 73.75 116 ARG A O 1
ATOM 799 N N . VAL A 1 117 ? -21.627 -1.790 28.454 1.00 81.75 117 VAL A N 1
ATOM 800 C CA . VAL A 1 117 ? -20.901 -2.066 27.213 1.00 81.75 117 VAL A CA 1
ATOM 801 C C . VAL A 1 117 ? -21.874 -1.973 26.040 1.00 81.75 117 VAL A C 1
ATOM 803 O O . VAL A 1 117 ? -22.922 -2.618 26.045 1.00 81.75 117 VAL A O 1
ATOM 806 N N . GLU A 1 118 ? -21.517 -1.190 25.028 1.00 83.06 118 GLU A N 1
ATOM 807 C CA . GLU A 1 118 ? -22.204 -1.166 23.736 1.00 83.06 118 GLU A CA 1
ATOM 808 C C . GLU A 1 118 ? -21.349 -1.922 22.716 1.00 83.06 118 GLU A C 1
ATOM 810 O O . GLU A 1 118 ? -20.171 -1.605 22.527 1.00 83.06 118 GLU A O 1
ATOM 815 N N . ILE A 1 119 ? -21.938 -2.927 22.066 1.00 83.00 119 ILE A N 1
ATOM 816 C CA . ILE A 1 119 ? -21.266 -3.738 21.048 1.00 83.00 119 ILE A CA 1
ATOM 817 C C . ILE A 1 119 ? -21.777 -3.297 19.681 1.00 83.00 119 ILE A C 1
ATOM 819 O O . ILE A 1 119 ? -22.947 -3.490 19.356 1.00 83.00 119 ILE A O 1
ATOM 823 N N . VAL A 1 120 ? -20.888 -2.726 18.872 1.00 84.31 120 VAL A N 1
ATOM 824 C CA . VAL A 1 120 ? -21.179 -2.339 17.491 1.00 84.31 120 VAL A CA 1
ATOM 825 C C . VAL A 1 120 ? -20.556 -3.388 16.566 1.00 84.31 120 VAL A C 1
ATOM 827 O O . VAL A 1 120 ? -19.326 -3.411 16.437 1.00 84.31 120 VAL A O 1
ATOM 830 N N . PRO A 1 121 ? -21.353 -4.282 15.951 1.00 81.56 121 PRO A N 1
ATOM 831 C CA . PRO A 1 121 ? -20.823 -5.285 15.036 1.00 81.56 121 PRO A CA 1
ATOM 832 C C . PRO A 1 121 ? -20.197 -4.609 13.813 1.00 81.56 121 PRO A C 1
ATOM 834 O O . PRO A 1 121 ? -20.712 -3.610 13.311 1.00 81.56 121 PRO A O 1
ATOM 837 N N . LEU A 1 122 ? -19.078 -5.155 13.338 1.00 79.00 122 LEU A N 1
ATOM 838 C CA . LEU A 1 122 ? -18.443 -4.722 12.098 1.00 79.00 122 LEU A CA 1
ATOM 839 C C . LEU A 1 122 ? -18.826 -5.677 10.971 1.00 79.00 122 LEU A C 1
ATOM 841 O O . LEU A 1 122 ? -18.987 -6.875 11.189 1.00 79.00 122 LEU A O 1
ATOM 845 N N . GLU A 1 123 ? -18.870 -5.184 9.736 1.00 80.50 123 GLU A N 1
ATOM 846 C CA . GLU A 1 123 ? -19.073 -6.023 8.543 1.00 80.50 123 GLU A CA 1
ATOM 847 C C . GLU A 1 123 ? -17.811 -6.843 8.175 1.00 80.50 123 GLU A C 1
ATOM 849 O O . GLU A 1 123 ? -17.592 -7.209 7.021 1.00 80.50 123 GLU A O 1
ATOM 854 N N . VAL A 1 124 ? -16.940 -7.121 9.154 1.00 79.56 124 VAL A N 1
ATOM 855 C CA . VAL A 1 124 ? -15.664 -7.826 8.985 1.00 79.56 124 VAL A CA 1
ATOM 856 C C . VAL A 1 124 ? -15.622 -9.030 9.927 1.00 79.56 124 VAL A C 1
ATOM 858 O O . VAL A 1 124 ? -15.174 -8.942 11.070 1.00 79.56 124 VAL A O 1
ATOM 861 N N . GLY A 1 125 ? -16.075 -10.185 9.433 1.00 83.44 125 GLY A N 1
ATOM 862 C CA . GLY A 1 125 ? -16.058 -11.445 10.182 1.00 83.44 125 GLY A CA 1
ATOM 863 C C . GLY A 1 125 ? -16.842 -11.361 11.497 1.00 83.44 125 GLY A C 1
ATOM 864 O O . GLY A 1 125 ? -17.993 -10.945 11.506 1.00 83.44 125 GLY A O 1
ATOM 865 N N . GLN A 1 126 ? -16.213 -11.771 12.603 1.00 86.69 126 GLN A N 1
ATOM 866 C CA . GLN A 1 126 ? -16.774 -11.683 13.962 1.00 86.69 126 GLN A CA 1
ATOM 867 C C . GLN A 1 126 ? -16.275 -10.445 14.731 1.00 86.69 126 GLN A C 1
ATOM 869 O O . GLN A 1 126 ? -16.430 -10.367 15.950 1.00 86.69 126 GLN A O 1
ATOM 874 N N . ALA A 1 127 ? -15.620 -9.496 14.053 1.00 85.38 127 ALA A N 1
ATOM 875 C CA . ALA A 1 127 ? -15.083 -8.312 14.709 1.00 85.38 127 ALA A CA 1
ATOM 876 C C . ALA A 1 127 ? -16.210 -7.363 15.152 1.00 85.38 127 ALA A C 1
ATOM 878 O O . ALA A 1 127 ? -17.221 -7.196 14.470 1.00 85.38 127 ALA A O 1
ATOM 879 N N . ALA A 1 128 ? -16.009 -6.700 16.289 1.00 85.81 128 ALA A N 1
ATOM 880 C CA . ALA A 1 128 ? -16.928 -5.701 16.822 1.00 85.81 128 ALA A CA 1
ATOM 881 C C . ALA A 1 128 ? -16.155 -4.590 17.545 1.00 85.81 128 ALA A C 1
ATOM 883 O O . ALA A 1 128 ? -15.085 -4.830 18.109 1.00 85.81 128 ALA A O 1
ATOM 884 N N . ILE A 1 129 ? -16.708 -3.376 17.551 1.00 85.56 129 ILE A N 1
ATOM 885 C CA . ILE A 1 129 ? -16.247 -2.285 18.414 1.00 85.56 129 ILE A CA 1
ATOM 886 C C . ILE A 1 129 ? -16.990 -2.395 19.742 1.00 85.56 129 ILE A C 1
ATOM 888 O O . ILE A 1 129 ? -18.214 -2.288 19.783 1.00 85.56 129 ILE A O 1
ATOM 892 N N . TYR A 1 130 ? -16.236 -2.553 20.825 1.00 85.81 130 TYR A N 1
ATOM 893 C CA . TYR A 1 130 ? -16.756 -2.509 22.187 1.00 85.81 130 TYR A CA 1
ATOM 894 C C . TYR A 1 130 ? -16.554 -1.102 22.742 1.00 85.81 130 TYR A C 1
ATOM 896 O O . TYR A 1 130 ? -15.418 -0.681 22.979 1.00 85.81 130 TYR A O 1
ATOM 904 N N . ARG A 1 131 ? -17.640 -0.358 22.956 1.00 83.00 131 ARG A N 1
ATOM 905 C CA . ARG A 1 131 ? -17.580 0.889 23.727 1.00 83.00 131 ARG A CA 1
ATOM 906 C C . ARG A 1 131 ? -17.743 0.531 25.188 1.00 83.00 131 ARG A C 1
ATOM 908 O O . ARG A 1 131 ? -18.797 0.053 25.605 1.00 83.00 131 ARG A O 1
ATOM 915 N N . MET A 1 132 ? -16.673 0.734 25.938 1.00 85.44 132 MET A N 1
ATOM 916 C CA . MET A 1 132 ? -16.646 0.390 27.348 1.00 85.44 132 MET A CA 1
ATOM 917 C C . MET A 1 132 ? -17.401 1.436 28.182 1.00 85.44 132 MET A C 1
ATOM 919 O O . MET A 1 132 ? -17.374 2.622 27.834 1.00 85.44 132 MET A O 1
ATOM 923 N N . PRO A 1 133 ? -18.041 1.021 29.291 1.00 83.50 133 PRO A N 1
ATOM 924 C CA . PRO A 1 133 ? -18.517 1.922 30.327 1.00 83.50 133 PRO A CA 1
ATOM 925 C C . PRO A 1 133 ? -17.439 2.933 30.711 1.00 83.50 133 PRO A C 1
ATOM 927 O O . PRO A 1 133 ? -16.279 2.565 30.884 1.00 83.50 133 PRO A O 1
ATOM 930 N N . GLN A 1 134 ? -17.816 4.193 30.875 1.00 82.44 134 GLN A N 1
ATOM 931 C CA . GLN A 1 134 ? -16.928 5.242 31.344 1.00 82.44 134 GLN A CA 1
ATOM 932 C C . GLN A 1 134 ? -17.650 6.047 32.415 1.00 82.44 134 GLN A C 1
ATOM 934 O O . GLN A 1 134 ? -18.682 6.655 32.142 1.00 82.44 134 GLN A O 1
ATOM 939 N N . VAL A 1 135 ? -17.084 6.049 33.618 1.00 78.94 135 VAL A N 1
ATOM 940 C CA . VAL A 1 135 ? -17.524 6.883 34.734 1.00 78.94 135 VAL A CA 1
ATOM 941 C C . VAL A 1 135 ? -16.529 8.025 34.861 1.00 78.94 135 VAL A C 1
ATOM 943 O O . VAL A 1 135 ? -15.344 7.797 35.113 1.00 78.94 135 VAL A O 1
ATOM 946 N N . LEU A 1 136 ? -16.998 9.249 34.646 1.00 74.31 136 LEU A N 1
ATOM 947 C CA . LEU A 1 136 ? -16.196 10.460 34.778 1.00 74.31 136 LEU A CA 1
ATOM 948 C C . LEU A 1 136 ? -16.514 11.124 36.124 1.00 74.31 136 LEU A C 1
ATOM 950 O O . LEU A 1 136 ? -17.611 11.648 36.309 1.00 74.31 136 LEU A O 1
ATOM 954 N N . GLU A 1 137 ? -15.566 11.130 37.065 1.00 75.19 137 GLU A N 1
ATOM 955 C CA . GLU A 1 137 ? -15.683 11.892 38.314 1.00 75.19 137 GLU A CA 1
ATOM 956 C C . GLU A 1 137 ? -14.640 13.014 38.369 1.00 75.19 137 GLU A C 1
ATOM 958 O O . GLU A 1 137 ? -13.436 12.774 38.456 1.00 75.19 137 GLU A O 1
ATOM 963 N N . ALA A 1 138 ? -15.110 14.265 38.402 1.00 64.25 138 ALA A N 1
ATOM 964 C CA . ALA A 1 138 ? -14.269 15.462 38.296 1.00 64.25 138 ALA A CA 1
ATOM 965 C C . ALA A 1 138 ? -13.157 15.588 39.361 1.00 64.25 138 ALA A C 1
ATOM 967 O O . ALA A 1 138 ? -12.182 16.300 39.138 1.00 64.25 138 ALA A O 1
ATOM 968 N N . SER A 1 139 ? -13.283 14.921 40.514 1.00 76.12 139 SER A N 1
ATOM 969 C CA . SER A 1 139 ? -12.316 14.989 41.621 1.00 76.12 139 SER A CA 1
ATOM 970 C C . SER A 1 139 ? -11.537 13.697 41.870 1.00 76.12 139 SER A C 1
ATOM 972 O O . SER A 1 139 ? -10.454 13.751 42.451 1.00 76.12 139 SER A O 1
ATOM 974 N N . ARG A 1 140 ? -12.070 12.540 41.456 1.00 80.31 140 ARG A N 1
ATOM 975 C CA . ARG A 1 140 ? -11.456 11.217 41.681 1.00 80.31 140 ARG A CA 1
ATOM 976 C C . ARG A 1 140 ? -10.831 10.615 40.426 1.00 80.31 140 ARG A C 1
ATOM 978 O O . ARG A 1 140 ? -10.091 9.641 40.532 1.00 80.31 140 ARG A O 1
ATOM 985 N N . GLY A 1 141 ? -11.085 11.213 39.265 1.00 78.38 141 GLY A N 1
ATOM 986 C CA . GLY A 1 141 ? -10.607 10.738 37.977 1.00 78.38 141 GLY A CA 1
ATOM 987 C C . GLY A 1 141 ? -11.646 9.903 37.233 1.00 78.38 141 GLY A C 1
ATOM 988 O O . GLY A 1 141 ? -12.816 9.827 37.605 1.00 78.38 141 GLY A O 1
ATOM 989 N N . ASN A 1 142 ? -11.194 9.290 36.144 1.00 87.00 142 ASN A N 1
ATOM 990 C CA . ASN A 1 142 ? -12.047 8.598 35.185 1.00 87.00 142 ASN A CA 1
ATOM 991 C C . ASN A 1 142 ? -11.804 7.090 35.264 1.00 87.00 142 ASN A C 1
ATOM 993 O O . ASN A 1 142 ? -10.653 6.658 35.346 1.00 87.00 142 ASN A O 1
ATOM 997 N N . LEU A 1 143 ? -12.870 6.295 35.191 1.00 83.75 143 LEU A N 1
ATOM 998 C CA . LEU A 1 143 ? -12.807 4.836 35.228 1.00 83.75 143 LEU A CA 1
ATOM 999 C C . LEU A 1 143 ? -13.482 4.237 33.997 1.00 83.75 143 LEU A C 1
ATOM 1001 O O . LEU A 1 143 ? -14.585 4.637 33.628 1.00 83.75 143 LEU A O 1
ATOM 1005 N N . THR A 1 144 ? -12.844 3.225 33.419 1.00 86.81 144 THR A N 1
ATOM 1006 C CA . THR A 1 144 ? -13.409 2.383 32.365 1.00 86.81 144 THR A CA 1
ATOM 1007 C C . THR A 1 144 ? -13.228 0.922 32.762 1.00 86.81 144 THR A C 1
ATOM 1009 O O . THR A 1 144 ? -12.162 0.550 33.248 1.00 86.81 144 THR A O 1
ATOM 1012 N N . VAL A 1 145 ? -14.264 0.099 32.584 1.00 86.38 145 VAL A N 1
ATOM 1013 C CA . VAL A 1 145 ? -14.268 -1.319 32.986 1.00 86.38 145 VAL A CA 1
ATOM 1014 C C . VAL A 1 145 ? -14.856 -2.195 31.883 1.00 86.38 145 VAL A C 1
ATOM 1016 O O . VAL A 1 145 ? -15.763 -1.767 31.178 1.00 86.38 145 VAL A O 1
ATOM 1019 N N . GLY A 1 146 ? -14.344 -3.416 31.738 1.00 87.69 146 GLY A N 1
ATOM 1020 C CA . GLY A 1 146 ? -14.912 -4.453 30.879 1.00 87.69 146 GLY A CA 1
ATOM 1021 C C . GLY A 1 146 ? -14.905 -5.793 31.609 1.00 87.69 146 GLY A C 1
ATOM 1022 O O . GLY A 1 146 ? -13.911 -6.142 32.246 1.00 87.69 146 GLY A O 1
ATOM 1023 N N . GLU A 1 147 ? -16.010 -6.527 31.528 1.00 85.38 147 GLU A N 1
ATOM 1024 C CA . GLU A 1 147 ? -16.145 -7.878 32.077 1.00 85.38 147 GLU A CA 1
ATOM 1025 C C . GLU A 1 147 ? -16.003 -8.901 30.946 1.00 85.38 147 GLU A C 1
ATOM 1027 O O . GLU A 1 147 ? -16.479 -8.675 29.833 1.00 85.38 147 GLU A O 1
ATOM 1032 N N . ILE A 1 148 ? -15.314 -10.011 31.216 1.00 85.38 148 ILE A N 1
ATOM 1033 C CA . ILE A 1 148 ? -15.102 -11.099 30.255 1.00 85.38 148 ILE A CA 1
ATOM 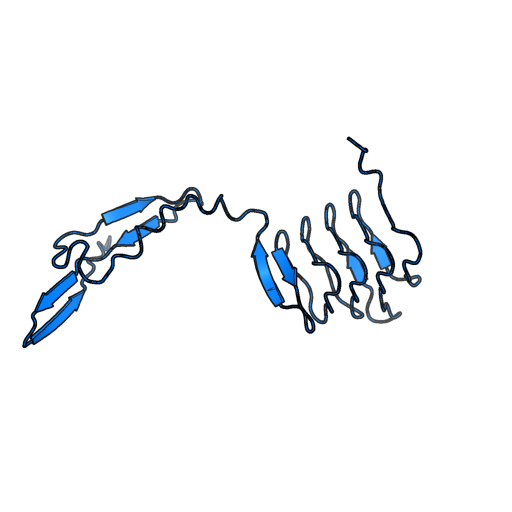1034 C C . ILE A 1 148 ? -15.580 -12.382 30.925 1.00 85.38 148 ILE A C 1
ATOM 1036 O O . ILE A 1 148 ? -14.974 -12.826 31.903 1.00 85.38 148 ILE A O 1
ATOM 1040 N N . GLU A 1 149 ? -16.644 -12.978 30.395 1.00 82.62 149 GLU A N 1
ATOM 1041 C CA . GLU A 1 149 ? -17.053 -14.321 30.798 1.00 82.62 149 GLU A CA 1
ATOM 1042 C C . GLU A 1 149 ? -15.974 -15.327 30.378 1.00 82.62 149 GLU A C 1
ATOM 1044 O O . GLU A 1 149 ? -15.417 -15.256 29.279 1.00 82.62 149 GLU A O 1
ATOM 1049 N N . ARG A 1 150 ? -15.634 -16.244 31.284 1.00 80.56 150 ARG A N 1
ATOM 1050 C CA . ARG A 1 150 ? -14.730 -17.358 31.002 1.00 80.56 150 ARG A CA 1
ATOM 1051 C C . ARG A 1 150 ? -15.490 -18.649 31.230 1.00 80.56 150 ARG A C 1
ATOM 1053 O O . ARG A 1 150 ? -15.886 -18.915 32.363 1.00 80.56 150 ARG A O 1
ATOM 1060 N N . AS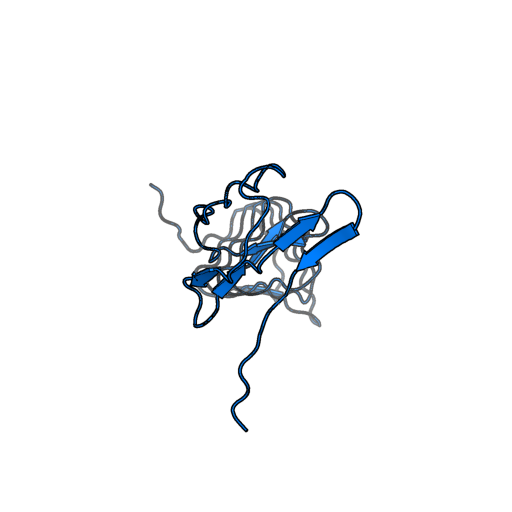P A 1 151 ? -15.630 -19.443 30.178 1.00 72.88 151 ASP A N 1
ATOM 1061 C CA . ASP A 1 151 ? -16.021 -20.840 30.318 1.00 72.88 151 ASP A CA 1
ATOM 1062 C C . ASP A 1 151 ? -14.842 -21.593 30.961 1.00 72.88 151 ASP A C 1
ATOM 1064 O O . ASP A 1 151 ? -13.728 -21.584 30.425 1.00 72.88 151 ASP A O 1
ATOM 1068 N N . LEU A 1 152 ? -15.068 -22.151 32.155 1.00 57.78 152 LEU A N 1
ATOM 1069 C CA . LEU A 1 152 ? -14.113 -22.972 32.914 1.00 57.78 152 LEU A CA 1
ATOM 1070 C C . LEU A 1 152 ? -14.331 -24.462 32.648 1.00 57.78 152 LEU A C 1
ATOM 1072 O O . LEU A 1 152 ? -15.510 -24.879 32.584 1.00 57.78 152 LEU A O 1
#

Foldseek 3Di:
DDDDDQADDDQEADDPQEAADAQEHAAANEYEAEDPVFGEYEDHLEYHEHCEYEDGNEYEAHNEYEYHNEYDPHHDYHQFYWYDVPIDTPGGVPPPPPVPPVVVVPPCPPCQFFPDWDWAADPPPRDTDTDFGWHADPPPGIDTDDDDDDDD

Radius of gyration: 22.92 Å; chains: 1; bounding box: 42×39×64 Å